Protein AF-A0A8B5VHB2-F1 (afdb_monomer_lite)

Radius of gyration: 15.46 Å; chains: 1; bounding box: 30×17×42 Å

Sequence (80 aa):
TDILNRYHIGAVRYNPGPAEEVYNQNYILQTKSKIPLLIAANTEAGGNGACSDGTEIGLQVKIGATGDAKYAYEMGRVAG

Structure (mmCIF, N/CA/C/O backbone):
data_AF-A0A8B5VHB2-F1
#
_entry.id   AF-A0A8B5VHB2-F1
#
loop_
_atom_site.group_PDB
_atom_site.id
_atom_site.type_symbol
_atom_site.label_atom_id
_atom_site.label_alt_id
_atom_site.label_comp_id
_atom_site.label_asym_id
_atom_site.label_entity_id
_atom_site.label_seq_id
_atom_site.pdbx_PDB_ins_code
_atom_site.Cartn_x
_atom_site.Cartn_y
_atom_site.Cartn_z
_atom_site.occupancy
_atom_site.B_iso_or_equiv
_atom_site.auth_seq_id
_atom_site.auth_comp_id
_atom_site.auth_asym_id
_atom_site.auth_atom_id
_atom_site.pdbx_PDB_model_num
ATOM 1 N N . THR A 1 1 ? -11.001 8.780 18.633 1.00 86.06 1 THR A N 1
ATOM 2 C CA . THR A 1 1 ? -11.956 7.783 18.095 1.00 86.06 1 THR A CA 1
ATOM 3 C C . THR A 1 1 ? -13.408 8.257 18.103 1.00 86.06 1 THR A C 1
ATOM 5 O O . THR A 1 1 ? -14.258 7.494 17.669 1.00 86.06 1 THR A O 1
ATOM 8 N N . ASP A 1 2 ? -13.717 9.497 18.517 1.00 92.88 2 ASP A N 1
ATOM 9 C CA . ASP A 1 2 ? -15.096 10.026 18.586 1.00 92.88 2 ASP A CA 1
ATOM 10 C C . ASP A 1 2 ? -15.903 9.821 17.290 1.00 92.88 2 ASP A C 1
ATOM 12 O O . ASP A 1 2 ? -17.028 9.328 17.317 1.00 92.88 2 ASP A O 1
ATOM 16 N N . ILE A 1 3 ? -15.274 10.081 16.140 1.00 93.12 3 ILE A N 1
ATOM 17 C CA . ILE A 1 3 ? -15.877 9.903 14.811 1.00 93.12 3 ILE A CA 1
ATOM 18 C C . ILE A 1 3 ? -16.399 8.471 14.590 1.00 93.12 3 ILE A C 1
ATOM 20 O O . ILE A 1 3 ? -17.485 8.298 14.040 1.00 93.12 3 ILE A O 1
ATOM 24 N N . LEU A 1 4 ? -15.669 7.446 15.047 1.00 94.56 4 LEU A N 1
ATOM 25 C CA . LEU A 1 4 ? -16.053 6.037 14.878 1.00 94.56 4 LEU A CA 1
ATOM 26 C C . LEU A 1 4 ? -17.314 5.691 15.677 1.00 94.56 4 LEU A C 1
ATOM 28 O O . LEU A 1 4 ? -18.176 4.952 15.204 1.00 94.56 4 LEU A O 1
ATOM 32 N N . ASN A 1 5 ? -17.422 6.254 16.881 1.00 92.94 5 ASN A N 1
ATOM 33 C CA . ASN A 1 5 ? -18.531 5.995 17.793 1.00 92.94 5 ASN A CA 1
ATOM 34 C C . ASN A 1 5 ? -19.781 6.796 17.436 1.00 92.94 5 ASN A C 1
ATOM 36 O O . ASN A 1 5 ? -20.882 6.325 17.688 1.00 92.94 5 ASN A O 1
ATOM 40 N N . ARG A 1 6 ? -19.621 8.001 16.882 1.00 95.62 6 ARG A N 1
ATOM 41 C CA . ARG A 1 6 ? -20.750 8.884 16.559 1.00 95.62 6 ARG A CA 1
ATOM 42 C C . ARG A 1 6 ? -21.336 8.630 15.182 1.00 95.62 6 ARG A C 1
ATOM 44 O O . ARG A 1 6 ? -22.547 8.717 15.026 1.00 95.62 6 ARG A O 1
ATOM 51 N N . TYR A 1 7 ? -20.483 8.363 14.196 1.00 96.06 7 TYR A N 1
ATOM 52 C CA . TYR A 1 7 ? -20.899 8.308 12.794 1.00 96.06 7 TYR A CA 1
ATOM 53 C C . TYR A 1 7 ? -20.797 6.919 12.174 1.00 96.06 7 TYR A C 1
ATOM 55 O O . TYR A 1 7 ? -21.357 6.716 11.104 1.00 96.06 7 TYR A O 1
ATOM 63 N N . HIS A 1 8 ? -20.106 5.971 12.821 1.00 95.06 8 HIS A N 1
ATOM 64 C CA . HIS A 1 8 ? -19.991 4.587 12.345 1.00 95.06 8 HIS A CA 1
ATOM 65 C C . HIS A 1 8 ? -19.582 4.495 10.868 1.00 95.06 8 HIS A C 1
ATOM 67 O O . HIS A 1 8 ? -20.186 3.764 10.084 1.00 95.06 8 HIS A O 1
ATOM 73 N N . ILE A 1 9 ? -18.575 5.287 10.489 1.00 96.94 9 ILE A N 1
ATOM 74 C CA . ILE A 1 9 ? -18.058 5.325 9.119 1.00 96.94 9 ILE A CA 1
ATOM 75 C C . ILE A 1 9 ? -17.700 3.912 8.641 1.00 96.94 9 ILE A C 1
ATOM 77 O O . ILE A 1 9 ? -17.229 3.099 9.429 1.00 96.94 9 ILE A O 1
ATOM 81 N N . GLY A 1 10 ? -17.914 3.627 7.356 1.00 97.19 10 GLY A N 1
ATOM 82 C CA . GLY A 1 10 ? -17.546 2.337 6.757 1.00 97.19 10 GLY A CA 1
ATOM 83 C C . GLY A 1 10 ? -16.141 2.311 6.150 1.00 97.19 10 GLY A C 1
ATOM 84 O O . GLY A 1 10 ? -15.606 1.238 5.878 1.00 97.19 10 GLY A O 1
ATOM 85 N N . ALA A 1 11 ? -15.540 3.482 5.922 1.00 97.75 11 ALA A N 1
ATOM 86 C CA . ALA A 1 11 ? -14.254 3.600 5.251 1.00 97.75 11 ALA A CA 1
ATOM 87 C C . ALA A 1 11 ? -13.506 4.885 5.624 1.00 97.75 11 ALA A C 1
ATOM 89 O O . ALA A 1 11 ? -14.116 5.880 6.022 1.00 97.75 11 ALA A O 1
ATOM 90 N N . VAL A 1 12 ? -12.190 4.869 5.421 1.00 97.12 12 VAL A N 1
ATOM 91 C CA . VAL A 1 12 ? -11.323 6.052 5.434 1.00 97.12 12 VAL A CA 1
ATOM 92 C C . VAL A 1 12 ? -10.337 5.995 4.272 1.00 97.12 12 VAL A C 1
ATOM 94 O O . VAL A 1 12 ? -9.997 4.918 3.788 1.00 97.12 12 VAL A O 1
ATOM 97 N N . ARG A 1 13 ? -9.818 7.155 3.876 1.00 97.19 13 ARG A N 1
ATOM 98 C CA . ARG A 1 13 ? -8.598 7.265 3.074 1.00 97.19 13 ARG A CA 1
ATOM 99 C C . ARG A 1 13 ? -7.593 8.102 3.850 1.00 97.19 13 ARG A C 1
ATOM 101 O O . ARG A 1 13 ? -7.973 9.139 4.391 1.00 97.19 13 ARG A O 1
ATOM 108 N N . TYR A 1 14 ? -6.344 7.657 3.922 1.00 96.25 14 TYR A N 1
ATOM 109 C CA . TYR A 1 14 ? -5.279 8.408 4.586 1.00 96.25 14 TYR A CA 1
ATOM 110 C C . TYR A 1 14 ? -4.373 9.119 3.569 1.00 96.25 14 TYR A C 1
ATOM 112 O O . TYR A 1 14 ? -4.379 8.819 2.369 1.00 96.25 14 TYR A O 1
ATOM 120 N N . ASN A 1 15 ? -3.607 10.087 4.068 1.00 95.19 15 ASN A N 1
ATOM 121 C CA . ASN A 1 15 ? -2.475 10.666 3.350 1.00 95.19 15 ASN A CA 1
ATOM 122 C C . ASN A 1 15 ? -1.192 9.949 3.789 1.00 95.19 15 ASN A C 1
ATOM 124 O O . ASN A 1 15 ? -1.114 9.566 4.958 1.00 95.19 15 ASN A O 1
ATOM 128 N N . PRO A 1 16 ? -0.214 9.756 2.891 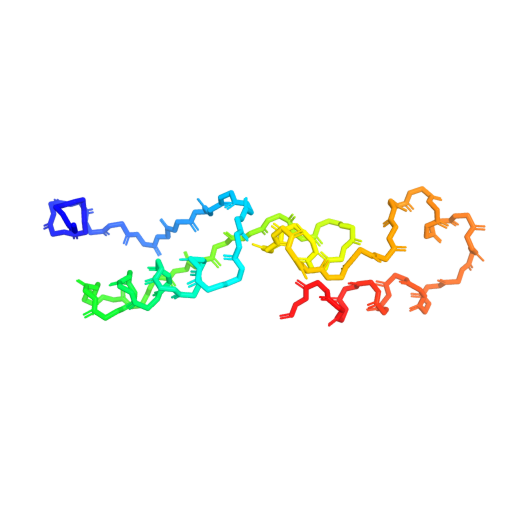1.00 94.75 16 PRO A N 1
ATOM 129 C CA . PRO A 1 16 ? 1.025 9.076 3.239 1.00 94.75 16 PRO A CA 1
ATOM 130 C C . PRO A 1 16 ? 1.769 9.819 4.354 1.00 94.75 16 PRO A C 1
ATOM 132 O O . PRO A 1 16 ? 1.897 11.044 4.329 1.00 94.75 16 PRO A O 1
ATOM 135 N N . GLY A 1 17 ? 2.269 9.048 5.312 1.00 97.31 17 GLY A N 1
ATOM 136 C CA . GLY A 1 17 ? 3.163 9.467 6.391 1.00 97.31 17 GLY A CA 1
ATOM 137 C C . GLY A 1 17 ? 4.158 8.344 6.696 1.00 97.31 17 GLY A C 1
ATOM 138 O O . GLY A 1 17 ? 4.169 7.348 5.965 1.00 97.31 17 GLY A O 1
ATOM 139 N N . PRO A 1 18 ? 4.990 8.464 7.741 1.00 98.12 18 PRO A N 1
ATOM 140 C CA . PRO A 1 18 ? 5.898 7.389 8.136 1.00 98.12 18 PRO A CA 1
ATOM 141 C C . PRO A 1 18 ? 5.143 6.069 8.345 1.00 98.12 18 PRO A C 1
ATOM 143 O O . PRO A 1 18 ? 4.056 6.072 8.931 1.00 98.12 18 PRO A O 1
ATOM 146 N N . ALA A 1 19 ? 5.697 4.937 7.897 1.00 97.62 19 ALA A N 1
ATOM 147 C CA . ALA A 1 19 ? 5.000 3.650 7.940 1.00 97.62 19 ALA A CA 1
ATOM 148 C C . ALA A 1 19 ? 4.514 3.265 9.346 1.00 97.62 19 ALA A C 1
ATOM 150 O O . ALA A 1 19 ? 3.423 2.712 9.493 1.00 97.62 19 ALA A O 1
ATOM 151 N N . GLU A 1 20 ? 5.283 3.600 10.384 1.00 98.19 20 GLU A N 1
ATOM 152 C CA . GLU A 1 20 ? 4.896 3.373 11.780 1.00 98.19 20 GLU A CA 1
ATOM 153 C C . GLU A 1 20 ? 3.633 4.162 12.173 1.00 98.19 20 GLU A C 1
ATOM 155 O O . GLU A 1 20 ? 2.734 3.625 12.822 1.00 98.19 20 GLU A O 1
ATOM 160 N N . GLU A 1 21 ? 3.516 5.419 11.742 1.00 98.19 21 GLU A N 1
ATOM 161 C CA . GLU A 1 21 ? 2.343 6.253 12.020 1.00 98.19 21 GLU A CA 1
ATOM 162 C C . GLU A 1 21 ? 1.104 5.743 11.278 1.00 98.19 21 GLU A C 1
ATOM 164 O O . GLU A 1 21 ? 0.033 5.613 11.879 1.00 98.19 21 GLU A O 1
ATOM 169 N N . VAL A 1 22 ? 1.257 5.382 9.998 1.00 97.94 22 VAL A N 1
ATOM 170 C CA . VAL A 1 22 ? 0.182 4.797 9.179 1.00 97.94 22 VAL A CA 1
ATOM 171 C C . VAL A 1 22 ? -0.294 3.475 9.787 1.00 97.94 22 VAL A C 1
ATOM 173 O O . VAL A 1 22 ? -1.500 3.245 9.921 1.00 97.94 22 VAL A O 1
ATOM 176 N N . TYR A 1 23 ? 0.636 2.620 10.221 1.00 98.00 23 TYR A N 1
ATOM 177 C CA . TYR A 1 23 ? 0.313 1.376 10.914 1.00 98.00 23 TYR A CA 1
ATOM 178 C C . TYR A 1 23 ? -0.475 1.637 12.201 1.00 98.00 23 TYR A C 1
ATOM 180 O O . TYR A 1 23 ? -1.539 1.047 12.400 1.00 98.00 23 TYR A O 1
ATOM 188 N N . ASN A 1 24 ? -0.004 2.553 13.050 1.00 98.19 24 ASN A N 1
ATOM 189 C CA . ASN A 1 24 ? -0.663 2.886 14.311 1.00 98.19 24 ASN A CA 1
ATOM 190 C C . ASN A 1 24 ? -2.073 3.453 14.090 1.00 98.19 24 ASN A C 1
ATOM 192 O O . ASN A 1 24 ? -3.015 3.051 14.780 1.00 98.19 24 ASN A O 1
ATOM 196 N N . GLN A 1 25 ? -2.252 4.329 13.096 1.00 96.88 25 GLN A N 1
ATOM 197 C CA . GLN A 1 25 ? -3.569 4.813 12.687 1.00 96.88 25 GLN A CA 1
ATOM 198 C C . GLN A 1 25 ? -4.480 3.646 12.284 1.00 96.88 25 GLN A C 1
ATOM 200 O O . GLN A 1 25 ? -5.589 3.527 12.809 1.00 96.88 25 GLN A O 1
ATOM 205 N N . ASN A 1 26 ? -4.022 2.773 11.384 1.00 97.62 26 ASN A N 1
ATOM 206 C CA . ASN A 1 26 ? -4.813 1.646 10.888 1.00 97.62 26 ASN A CA 1
ATOM 207 C C . ASN A 1 26 ? -5.175 0.670 12.014 1.00 97.62 26 ASN A C 1
ATOM 209 O O . ASN A 1 26 ? -6.324 0.236 12.110 1.00 97.62 26 ASN A O 1
ATOM 213 N N . TYR A 1 27 ? -4.234 0.390 12.917 1.00 98.25 27 TYR A N 1
ATOM 214 C CA . TYR A 1 27 ? -4.450 -0.436 14.101 1.00 98.25 27 TYR A CA 1
ATOM 215 C C . TYR A 1 27 ? -5.535 0.149 15.015 1.00 98.25 27 TYR A C 1
ATOM 217 O O . TYR A 1 27 ? -6.474 -0.550 15.403 1.00 98.25 27 TYR A O 1
ATOM 225 N N . ILE A 1 28 ? -5.464 1.445 15.331 1.00 97.44 28 ILE A N 1
ATOM 226 C CA . ILE A 1 28 ? -6.482 2.123 16.147 1.00 97.44 28 ILE A CA 1
ATOM 227 C C . ILE A 1 28 ? -7.842 2.076 15.447 1.00 97.44 28 ILE A C 1
ATOM 229 O O . ILE A 1 28 ? -8.850 1.759 16.074 1.00 97.44 28 ILE A O 1
ATOM 233 N N . LEU A 1 29 ? -7.888 2.382 14.154 1.00 97.38 29 LEU A N 1
ATOM 234 C CA . LEU A 1 29 ? -9.126 2.407 13.386 1.00 97.38 29 LEU A CA 1
ATOM 235 C C . LEU A 1 29 ? -9.804 1.035 13.344 1.00 97.38 29 LEU A C 1
ATOM 237 O O . LEU A 1 29 ? -11.004 0.953 13.601 1.00 97.38 29 LEU A O 1
ATOM 241 N N . GLN A 1 30 ? -9.050 -0.038 13.101 1.00 97.62 30 GLN A N 1
ATOM 242 C CA . GLN A 1 30 ? -9.603 -1.392 13.069 1.00 97.62 30 GLN A CA 1
ATOM 243 C C . GLN A 1 30 ? -10.013 -1.889 14.460 1.00 97.62 30 GLN A C 1
ATOM 245 O O . GLN A 1 30 ? -11.090 -2.451 14.618 1.00 97.62 30 GLN A O 1
ATOM 250 N N . THR A 1 31 ? -9.204 -1.644 15.495 1.00 97.38 31 THR A N 1
ATOM 251 C CA . THR A 1 31 ? -9.491 -2.143 16.858 1.00 97.38 31 THR A CA 1
ATOM 252 C C . THR A 1 31 ? -10.602 -1.380 17.577 1.00 97.38 31 THR A C 1
ATOM 254 O O . THR A 1 31 ? -11.120 -1.850 18.591 1.00 97.38 31 THR A O 1
ATOM 257 N N . LYS A 1 32 ? -10.955 -0.183 17.100 1.00 96.62 32 LYS A N 1
ATOM 258 C CA . LYS A 1 32 ? -11.981 0.676 17.711 1.00 96.62 32 LYS A CA 1
ATOM 259 C C . LYS A 1 32 ? -13.269 0.742 16.900 1.00 96.62 32 LYS A C 1
ATOM 261 O O . LYS A 1 32 ? -14.251 1.288 17.397 1.00 96.62 32 LYS A O 1
ATOM 266 N N . SER A 1 33 ? -13.284 0.186 15.693 1.00 96.31 33 SER A N 1
ATOM 267 C CA . SER A 1 33 ? -14.488 0.103 14.869 1.00 96.31 33 SER A CA 1
ATOM 268 C C . SER A 1 33 ? -15.220 -1.208 15.122 1.00 96.31 33 SER A C 1
ATOM 270 O O . SER A 1 33 ? -14.613 -2.269 15.217 1.00 96.31 33 SER A O 1
ATOM 272 N N . LYS A 1 34 ? -16.551 -1.142 15.228 1.00 95.12 34 LYS A N 1
ATOM 273 C CA . LYS A 1 34 ? -17.395 -2.331 15.422 1.00 95.12 34 LYS A CA 1
ATOM 274 C C . LYS A 1 34 ? -17.420 -3.234 14.183 1.00 95.12 34 LYS A C 1
ATOM 276 O O . LYS A 1 34 ? -17.502 -4.450 14.314 1.00 95.12 34 LYS A O 1
ATOM 281 N N . ILE A 1 35 ? -17.401 -2.627 12.998 1.00 95.88 35 ILE A N 1
ATOM 282 C CA . ILE A 1 35 ? -17.299 -3.305 11.703 1.00 95.88 35 ILE A CA 1
ATOM 283 C C . ILE A 1 35 ? -15.919 -2.956 11.133 1.00 95.88 35 ILE A C 1
ATOM 285 O O . ILE A 1 35 ? -15.536 -1.786 11.238 1.00 95.88 35 ILE A O 1
ATOM 289 N N . PRO A 1 36 ? -15.176 -3.919 10.553 1.00 97.62 36 PRO A N 1
ATOM 290 C CA . PRO A 1 36 ? -13.901 -3.632 9.907 1.00 97.62 36 PRO A CA 1
ATOM 291 C C . PRO A 1 36 ? -14.039 -2.515 8.874 1.00 97.62 36 PRO A C 1
ATOM 293 O O . PRO A 1 36 ? -14.943 -2.542 8.037 1.00 97.62 36 PRO A O 1
ATOM 296 N N . LEU A 1 37 ? -13.145 -1.532 8.944 1.00 98.12 37 LEU A N 1
ATOM 297 C CA . LEU A 1 37 ? -13.161 -0.407 8.017 1.00 98.12 37 LEU A CA 1
ATOM 298 C C . LEU A 1 37 ? -12.443 -0.767 6.723 1.00 98.12 37 LEU A C 1
ATOM 300 O O . LEU A 1 37 ? -11.381 -1.395 6.750 1.00 98.12 37 LEU A O 1
ATOM 304 N N . LEU A 1 38 ? -12.969 -0.273 5.603 1.00 98.44 38 LEU A N 1
ATOM 305 C CA . LEU A 1 38 ? -12.191 -0.174 4.374 1.00 98.44 38 LEU A CA 1
ATOM 306 C C . LEU A 1 38 ? -11.191 0.983 4.511 1.00 98.44 38 LEU A C 1
ATOM 308 O O . LEU A 1 38 ? -11.583 2.135 4.688 1.00 98.44 38 LEU A O 1
ATOM 312 N N . ILE A 1 39 ? -9.896 0.678 4.451 1.00 98.06 39 ILE A N 1
ATOM 313 C CA . ILE A 1 39 ? -8.822 1.672 4.559 1.00 98.06 39 ILE A CA 1
ATOM 314 C C . ILE A 1 39 ? -8.162 1.809 3.190 1.00 98.06 39 ILE A C 1
ATOM 316 O O . ILE A 1 39 ? -7.506 0.884 2.720 1.00 98.06 39 ILE A O 1
ATOM 320 N N . ALA A 1 40 ? -8.360 2.958 2.551 1.00 98.06 40 ALA A N 1
ATOM 321 C CA . ALA A 1 40 ? -7.854 3.253 1.219 1.00 98.06 40 ALA A CA 1
ATOM 322 C C . ALA A 1 40 ? -6.595 4.134 1.250 1.00 98.06 40 ALA A C 1
ATOM 324 O O . ALA A 1 40 ? -6.419 4.981 2.131 1.00 98.06 40 ALA A O 1
ATOM 325 N N . ALA A 1 41 ? -5.762 3.970 0.225 1.00 97.38 41 ALA A N 1
ATOM 326 C CA . ALA A 1 41 ? -4.578 4.772 -0.053 1.00 97.38 41 ALA A CA 1
ATOM 327 C C . ALA A 1 41 ? -4.441 4.981 -1.567 1.00 97.38 41 ALA A C 1
ATOM 329 O O . ALA A 1 41 ? -4.961 4.192 -2.355 1.00 97.38 41 ALA A O 1
ATOM 330 N N . ASN A 1 42 ? -3.742 6.038 -1.978 1.00 96.94 42 ASN A N 1
ATOM 331 C CA . ASN A 1 42 ? -3.470 6.325 -3.388 1.00 96.94 42 ASN A CA 1
ATOM 332 C C . ASN A 1 42 ? -2.043 5.883 -3.733 1.00 96.94 42 ASN A C 1
ATOM 334 O O . ASN A 1 42 ? -1.123 6.693 -3.736 1.00 96.94 42 ASN A O 1
ATOM 338 N N . THR A 1 43 ? -1.853 4.593 -4.002 1.00 96.31 43 THR A N 1
ATOM 339 C CA . THR A 1 43 ? -0.540 3.965 -4.246 1.00 96.31 43 THR A CA 1
ATOM 340 C C . THR A 1 43 ? -0.164 3.969 -5.733 1.00 96.31 43 THR A C 1
ATOM 342 O O . THR A 1 43 ? 0.050 2.943 -6.368 1.00 96.31 43 THR A O 1
ATOM 345 N N . GLU A 1 44 ? -0.124 5.164 -6.327 1.00 96.38 44 GLU A N 1
ATOM 346 C CA . GLU A 1 44 ? -0.087 5.349 -7.787 1.00 96.38 44 GLU A CA 1
ATOM 347 C C . GLU A 1 44 ? 1.277 5.110 -8.451 1.00 96.38 44 GLU A C 1
ATOM 349 O O . GLU A 1 44 ? 1.327 4.756 -9.629 1.00 96.38 44 GLU A O 1
ATOM 354 N N . ALA A 1 45 ? 2.370 5.327 -7.715 1.00 97.06 45 ALA A N 1
ATOM 355 C CA . ALA A 1 45 ? 3.746 5.237 -8.214 1.00 97.06 45 ALA A CA 1
ATOM 356 C C . ALA A 1 45 ? 4.558 4.124 -7.526 1.00 97.06 45 ALA A C 1
ATOM 358 O O . ALA A 1 45 ? 5.781 4.067 -7.670 1.00 97.06 45 ALA A O 1
ATOM 359 N N . GLY A 1 46 ? 3.886 3.251 -6.771 1.00 97.12 46 GLY A N 1
ATOM 360 C CA . GLY A 1 46 ? 4.481 2.277 -5.859 1.00 97.12 46 GLY A CA 1
ATOM 361 C C . GLY A 1 46 ? 3.934 2.421 -4.435 1.00 97.12 46 GLY A C 1
ATOM 362 O O . GLY A 1 46 ? 2.905 3.060 -4.197 1.00 97.12 46 GLY A O 1
ATOM 363 N N . GLY A 1 47 ? 4.642 1.832 -3.471 1.00 97.00 47 GLY A N 1
ATOM 364 C CA . GLY A 1 47 ? 4.280 1.865 -2.050 1.00 97.00 47 GLY A CA 1
ATOM 365 C C . GLY A 1 47 ? 4.461 3.239 -1.393 1.00 97.00 47 GLY A C 1
ATOM 366 O O . GLY A 1 47 ? 3.941 3.471 -0.304 1.00 97.00 47 GLY A O 1
ATOM 367 N N . ASN A 1 48 ? 5.144 4.177 -2.054 1.00 96.31 48 ASN A N 1
ATOM 368 C CA . ASN A 1 48 ? 5.343 5.546 -1.563 1.00 96.31 48 AS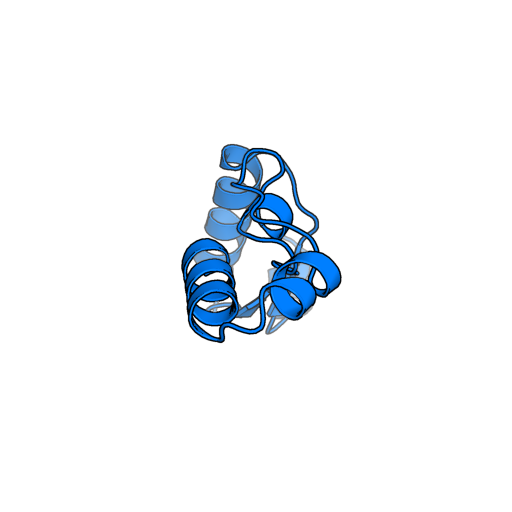N A CA 1
ATOM 369 C C . ASN A 1 48 ? 4.037 6.361 -1.424 1.00 96.31 48 ASN A C 1
ATOM 371 O O . ASN A 1 48 ? 3.992 7.360 -0.711 1.00 96.31 48 ASN A O 1
ATOM 375 N N . GLY A 1 49 ? 2.954 5.937 -2.087 1.00 95.00 49 GLY A N 1
ATOM 376 C CA . GLY A 1 49 ? 1.621 6.518 -1.892 1.00 95.00 49 GLY A CA 1
ATOM 377 C C . GLY A 1 49 ? 0.890 6.023 -0.634 1.00 95.00 49 GLY A C 1
ATOM 378 O O . GLY A 1 49 ? -0.081 6.649 -0.206 1.00 95.00 49 GLY A O 1
ATOM 379 N N . ALA A 1 50 ? 1.356 4.920 -0.035 1.00 96.75 50 ALA A N 1
ATOM 380 C CA . ALA A 1 50 ? 0.868 4.395 1.239 1.00 96.75 50 ALA A CA 1
ATOM 381 C C . ALA A 1 50 ? 1.672 4.975 2.412 1.00 96.75 50 ALA A C 1
ATOM 383 O O . ALA A 1 50 ? 1.108 5.506 3.364 1.00 96.75 50 ALA A O 1
ATOM 384 N N . CYS A 1 51 ? 2.998 4.943 2.325 1.00 97.31 51 CYS A N 1
ATOM 385 C CA . CYS A 1 51 ? 3.867 5.480 3.367 1.00 97.31 51 CYS A CA 1
ATOM 386 C C . CYS A 1 51 ? 4.959 6.341 2.735 1.00 97.31 51 CYS A C 1
ATOM 388 O O . CYS A 1 51 ? 5.445 6.020 1.654 1.00 97.31 51 CYS A O 1
ATOM 390 N N . SER A 1 52 ? 5.382 7.416 3.398 1.00 96.88 52 SER A N 1
ATOM 391 C CA . SER A 1 52 ? 6.423 8.321 2.882 1.00 96.88 52 SER A CA 1
ATOM 392 C C . SER A 1 52 ? 7.798 7.655 2.743 1.00 96.88 52 SER A C 1
ATOM 394 O O . SER A 1 52 ? 8.641 8.121 1.987 1.00 96.88 52 SER A O 1
ATOM 396 N N . ASP A 1 53 ? 8.016 6.573 3.482 1.00 97.25 53 ASP A N 1
ATOM 397 C CA . ASP A 1 53 ? 9.167 5.668 3.444 1.00 97.25 53 ASP A CA 1
ATOM 398 C C . ASP A 1 53 ? 8.904 4.400 2.603 1.00 97.25 53 ASP A C 1
ATOM 400 O O . ASP A 1 53 ? 9.698 3.459 2.605 1.00 97.25 53 ASP A O 1
ATOM 404 N N . GLY A 1 54 ? 7.796 4.367 1.857 1.00 96.81 54 GLY A N 1
ATOM 405 C CA . GLY A 1 54 ? 7.473 3.309 0.907 1.00 96.81 54 GLY A CA 1
ATOM 406 C C . GLY A 1 54 ? 8.321 3.367 -0.367 1.00 96.81 54 GLY A C 1
ATOM 407 O O . GLY A 1 54 ? 8.906 4.388 -0.725 1.00 96.81 54 GLY A O 1
ATOM 408 N N . THR A 1 55 ? 8.378 2.250 -1.093 1.00 97.94 55 THR A N 1
ATOM 409 C CA . THR A 1 55 ? 9.170 2.157 -2.328 1.00 97.94 55 THR A CA 1
ATOM 410 C C . THR A 1 55 ? 8.478 2.869 -3.489 1.00 97.94 55 THR A C 1
ATOM 412 O O . THR A 1 55 ? 7.384 2.478 -3.896 1.00 97.94 55 THR A O 1
ATOM 415 N N . GLU A 1 56 ? 9.140 3.868 -4.067 1.00 97.25 56 GLU A N 1
ATOM 416 C CA . GLU A 1 56 ? 8.760 4.435 -5.361 1.00 97.25 56 GLU A CA 1
ATOM 417 C C . GLU A 1 56 ? 9.305 3.569 -6.508 1.00 97.25 56 GLU A C 1
ATOM 419 O O . GLU A 1 56 ? 10.483 3.213 -6.539 1.00 97.25 56 GLU A O 1
ATOM 424 N N . ILE A 1 57 ? 8.445 3.251 -7.474 1.00 97.25 57 ILE A N 1
ATOM 425 C CA . ILE A 1 57 ? 8.791 2.542 -8.713 1.00 97.25 57 ILE A CA 1
ATOM 426 C C . ILE A 1 57 ? 8.927 3.539 -9.871 1.00 97.25 57 ILE A C 1
ATOM 428 O O . ILE A 1 57 ? 9.914 3.528 -10.620 1.00 97.25 57 ILE A O 1
ATOM 432 N N . GLY A 1 58 ? 7.947 4.431 -10.010 1.00 95.19 58 GLY A N 1
ATOM 433 C CA . GLY A 1 58 ? 7.964 5.531 -10.966 1.00 95.19 58 GLY A CA 1
ATOM 434 C C . GLY A 1 58 ? 6.571 5.947 -11.421 1.00 95.19 58 GLY A C 1
ATOM 435 O O . GLY A 1 58 ? 5.590 5.238 -11.218 1.00 95.19 58 GLY A O 1
ATOM 436 N N . LEU A 1 59 ? 6.494 7.105 -12.076 1.00 96.56 59 LEU A N 1
ATOM 437 C CA . LEU A 1 59 ? 5.240 7.618 -12.628 1.00 96.56 59 LEU A CA 1
ATOM 438 C C . LEU A 1 59 ? 4.729 6.745 -13.782 1.00 96.56 59 LEU A C 1
ATOM 440 O O . LEU A 1 59 ? 5.502 6.149 -14.536 1.00 96.56 59 LEU A O 1
ATOM 444 N N . GLN A 1 60 ? 3.417 6.753 -13.989 1.00 96.69 60 GLN A N 1
ATOM 445 C CA . GLN A 1 60 ? 2.718 5.919 -14.967 1.00 96.69 60 GLN A CA 1
ATOM 446 C C . GLN A 1 60 ? 3.218 6.158 -16.398 1.00 96.69 60 GLN A C 1
ATOM 448 O O . GLN A 1 60 ? 3.296 5.217 -17.183 1.00 96.69 60 GLN A O 1
ATOM 453 N N . VAL A 1 61 ? 3.636 7.387 -16.732 1.00 98.00 61 VAL A N 1
ATOM 454 C CA . VAL A 1 61 ? 4.254 7.702 -18.035 1.00 98.00 61 VAL A CA 1
ATOM 455 C C . VAL A 1 61 ? 5.579 6.959 -18.248 1.00 98.00 61 VAL A C 1
ATOM 457 O O . VAL A 1 61 ? 5.848 6.495 -19.353 1.00 98.00 61 VAL A O 1
ATOM 460 N N . LYS A 1 62 ? 6.384 6.779 -17.191 1.00 96.75 62 LYS A N 1
ATOM 461 C CA . LYS A 1 62 ? 7.648 6.030 -17.241 1.00 96.75 62 LYS A CA 1
ATOM 462 C C . LYS A 1 62 ? 7.378 4.545 -17.449 1.00 96.75 62 LYS A C 1
ATOM 464 O O . LYS A 1 62 ? 8.053 3.924 -18.261 1.00 96.75 62 LYS A O 1
ATOM 469 N N . ILE A 1 63 ? 6.369 4.000 -16.765 1.00 98.00 63 ILE A N 1
ATOM 470 C CA . ILE A 1 63 ? 5.921 2.617 -16.969 1.00 98.00 63 ILE A CA 1
ATOM 471 C C . ILE A 1 63 ? 5.398 2.426 -18.394 1.00 98.00 63 ILE A C 1
ATOM 473 O O . ILE A 1 63 ? 5.825 1.500 -19.077 1.00 98.00 63 ILE A O 1
ATOM 477 N N . GLY A 1 64 ? 4.551 3.334 -18.884 1.00 98.25 64 GLY A N 1
ATOM 478 C CA . GLY A 1 64 ? 4.027 3.291 -20.250 1.00 98.25 64 GLY A CA 1
ATOM 479 C C . GLY A 1 64 ? 5.125 3.334 -21.316 1.00 98.25 64 GLY A C 1
ATOM 480 O O . GLY A 1 64 ? 5.067 2.581 -22.284 1.00 98.25 64 GLY A O 1
ATOM 481 N N . ALA A 1 65 ? 6.169 4.141 -21.106 1.00 98.44 65 ALA A N 1
ATOM 482 C CA . ALA A 1 65 ? 7.306 4.240 -22.020 1.00 98.44 65 ALA A CA 1
ATOM 483 C C . ALA A 1 65 ? 8.123 2.941 -22.146 1.00 98.44 65 ALA A C 1
ATOM 485 O O . ALA A 1 65 ? 8.842 2.779 -23.129 1.00 98.44 65 ALA A O 1
ATOM 486 N N . THR A 1 66 ? 8.015 2.008 -21.191 1.00 97.88 66 THR A N 1
ATOM 487 C CA . THR A 1 66 ? 8.685 0.700 -21.298 1.00 97.88 66 THR A CA 1
ATOM 488 C C . THR A 1 66 ? 8.081 -0.194 -22.381 1.00 97.88 66 THR A C 1
ATOM 490 O O . THR A 1 66 ? 8.765 -1.087 -22.871 1.00 97.88 66 THR A O 1
ATOM 493 N N . GLY A 1 67 ? 6.809 0.014 -22.746 1.00 98.19 67 GLY A N 1
ATOM 494 C CA . GLY A 1 67 ?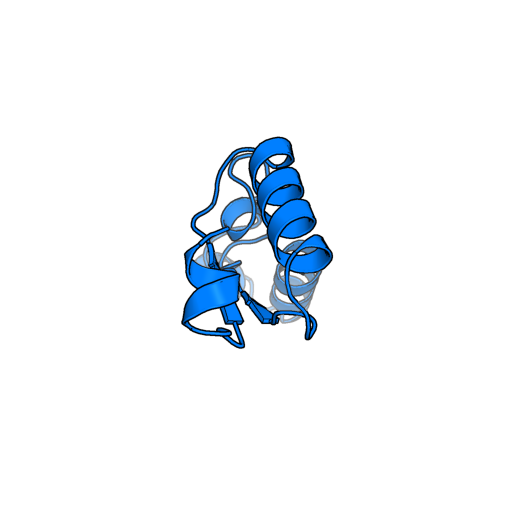 6.091 -0.848 -23.687 1.00 98.19 67 GLY A CA 1
ATOM 495 C C . GLY A 1 67 ? 5.858 -2.285 -23.197 1.00 98.19 67 GLY A C 1
ATOM 496 O O . GLY A 1 67 ? 5.413 -3.115 -23.985 1.00 98.19 67 GLY A O 1
ATOM 497 N N . ASP A 1 68 ? 6.136 -2.588 -21.923 1.00 98.38 68 ASP A N 1
ATOM 498 C CA . ASP A 1 68 ? 6.027 -3.930 -21.347 1.00 98.38 68 ASP A CA 1
ATOM 499 C C . AS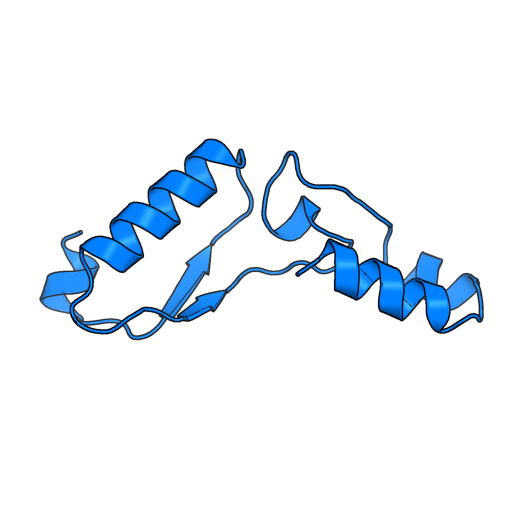P A 1 68 ? 5.091 -3.933 -20.125 1.00 98.38 68 ASP A C 1
ATOM 501 O O . ASP A 1 68 ? 5.367 -3.337 -19.078 1.00 98.38 68 ASP A O 1
ATOM 505 N N . ALA A 1 69 ? 3.970 -4.652 -20.251 1.00 98.00 69 ALA A N 1
ATOM 506 C CA . ALA A 1 69 ? 2.947 -4.781 -19.214 1.00 98.00 69 ALA A CA 1
ATOM 507 C C . ALA A 1 69 ? 3.472 -5.411 -17.911 1.00 98.00 69 ALA A C 1
ATOM 509 O O . ALA A 1 69 ? 2.887 -5.189 -16.847 1.00 98.00 69 ALA A O 1
ATOM 510 N N . LYS A 1 70 ? 4.595 -6.142 -17.958 1.00 98.25 70 LYS A N 1
ATOM 511 C CA . LYS A 1 70 ? 5.264 -6.666 -16.764 1.00 98.25 70 LYS A CA 1
ATOM 512 C C . LYS A 1 70 ? 5.568 -5.558 -15.757 1.00 98.25 70 LYS A C 1
ATOM 514 O O . LYS A 1 70 ? 5.360 -5.753 -14.563 1.00 98.25 70 LYS A O 1
ATOM 519 N N . TYR A 1 71 ? 6.017 -4.387 -16.208 1.00 97.88 71 TYR A N 1
ATOM 520 C CA . TYR A 1 71 ? 6.357 -3.295 -15.293 1.00 97.88 71 TYR A CA 1
ATOM 521 C C . TYR A 1 71 ? 5.124 -2.651 -14.649 1.00 97.88 71 TYR A C 1
ATOM 523 O O . TYR A 1 71 ? 5.204 -2.207 -13.506 1.00 97.88 71 TYR A O 1
ATOM 531 N N . ALA A 1 72 ? 3.972 -2.662 -15.326 1.00 98.00 72 ALA A N 1
ATOM 532 C CA . ALA A 1 72 ? 2.706 -2.256 -14.719 1.00 98.00 72 ALA A CA 1
ATOM 533 C C . ALA A 1 72 ? 2.262 -3.244 -13.627 1.00 98.00 72 ALA A C 1
ATOM 535 O O . ALA A 1 72 ? 1.838 -2.819 -12.552 1.00 98.00 72 ALA A O 1
ATOM 536 N N . TYR A 1 73 ? 2.421 -4.551 -13.868 1.00 98.12 73 TYR A N 1
ATOM 537 C CA . TYR A 1 73 ? 2.151 -5.582 -12.864 1.00 98.12 73 TYR A CA 1
ATOM 538 C C . TYR A 1 73 ? 3.062 -5.438 -11.638 1.00 98.12 73 TYR A C 1
ATOM 540 O O . TYR A 1 73 ? 2.574 -5.419 -10.511 1.00 98.12 73 TYR A O 1
ATOM 548 N N . GLU A 1 74 ? 4.374 -5.281 -11.842 1.00 97.81 74 GLU A N 1
ATOM 549 C CA . GLU A 1 74 ? 5.328 -5.120 -10.738 1.00 97.81 74 GLU A CA 1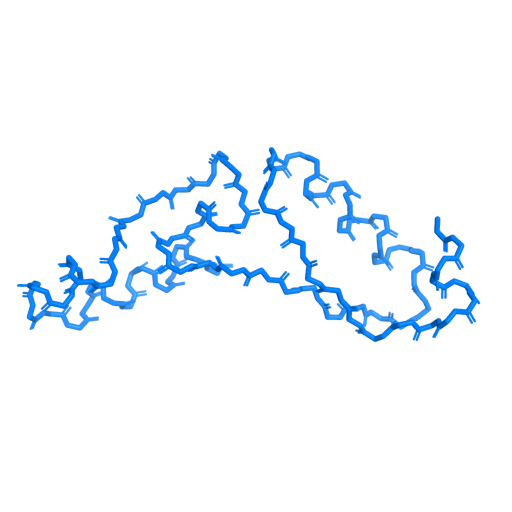
ATOM 550 C C . GLU A 1 74 ? 5.084 -3.834 -9.938 1.00 97.81 74 GLU A C 1
ATOM 552 O O . GLU A 1 74 ? 5.174 -3.860 -8.712 1.00 97.81 74 GLU A O 1
ATOM 557 N N . MET A 1 75 ? 4.713 -2.728 -10.597 1.00 97.88 75 MET A N 1
ATOM 558 C CA . MET A 1 75 ? 4.311 -1.503 -9.899 1.00 97.88 75 MET A CA 1
ATOM 559 C C . MET A 1 75 ? 3.085 -1.746 -9.011 1.00 97.88 75 MET A C 1
ATOM 561 O O . MET A 1 75 ? 3.100 -1.361 -7.846 1.00 97.88 75 MET A O 1
ATOM 565 N N . GLY A 1 76 ? 2.065 -2.441 -9.525 1.00 97.25 76 GLY A N 1
ATOM 566 C CA . GLY A 1 76 ? 0.889 -2.830 -8.744 1.00 97.25 76 GLY A CA 1
ATOM 567 C C . GLY A 1 76 ? 1.224 -3.763 -7.576 1.00 97.25 76 GLY A C 1
ATOM 568 O O . GLY A 1 76 ? 0.708 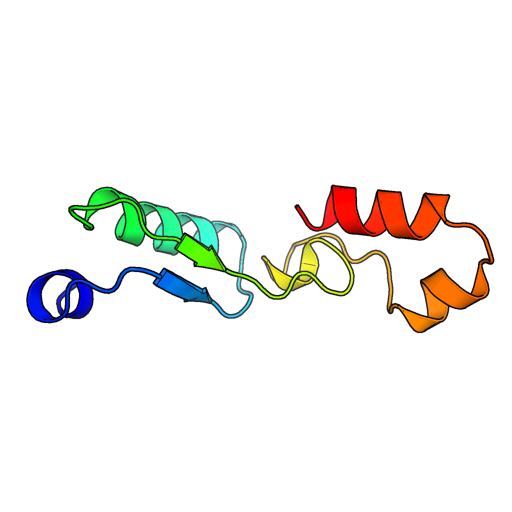-3.578 -6.480 1.00 97.25 76 GLY A O 1
ATOM 569 N N . ARG A 1 77 ? 2.138 -4.721 -7.776 1.00 97.69 77 ARG A N 1
ATOM 570 C CA . ARG A 1 77 ? 2.597 -5.650 -6.731 1.00 97.69 77 ARG A CA 1
ATOM 571 C C . ARG A 1 77 ? 3.335 -4.945 -5.591 1.00 97.69 77 ARG A C 1
ATOM 573 O O . ARG A 1 77 ? 3.276 -5.414 -4.467 1.00 97.69 77 ARG A O 1
ATOM 580 N N . VAL A 1 78 ? 4.070 -3.871 -5.876 1.00 97.38 78 VAL A N 1
ATOM 581 C CA . VAL A 1 78 ? 4.770 -3.077 -4.847 1.00 97.38 78 VAL A CA 1
ATOM 582 C C . VAL A 1 78 ? 3.831 -2.072 -4.171 1.00 97.38 78 VAL A C 1
ATOM 584 O O . VAL A 1 78 ? 4.069 -1.668 -3.036 1.00 97.38 78 VAL A O 1
ATOM 587 N N . ALA A 1 79 ? 2.779 -1.654 -4.870 1.00 96.50 79 ALA A N 1
ATOM 588 C CA . ALA A 1 79 ? 1.769 -0.726 -4.379 1.00 96.50 79 ALA A CA 1
ATOM 589 C C . ALA A 1 79 ? 0.726 -1.356 -3.433 1.00 96.50 79 ALA A C 1
ATOM 591 O O . ALA A 1 79 ? 0.036 -0.604 -2.741 1.00 96.50 79 ALA A O 1
ATOM 592 N N . GLY A 1 80 ? 0.568 -2.685 -3.441 1.00 90.00 80 GLY A N 1
ATOM 593 C CA . GLY A 1 80 ? -0.383 -3.439 -2.609 1.00 90.00 80 GLY A CA 1
ATOM 594 C C . GLY A 1 80 ? 0.295 -4.221 -1.498 1.00 90.00 80 GLY A C 1
ATOM 595 O O . GLY A 1 80 ? -0.337 -4.337 -0.426 1.00 90.00 80 GLY A O 1
#

Foldseek 3Di:
DVCCVPPVDQEDEDFAEAPVVLVVVQVCQQVVHPDGHHYDFDLQQFCCRHYVPADGNGHPVVVVVVVDCVSVVVRVVRSD

Organism: Mannheimia haemolytica (NCBI:txid75985)

InterPro domains:
  IPR017853 Glycoside hydrolase superfamily [SSF51445] (2-80)
  IPR036962 Glycoside hydrolase, family 3, N-terminal domain superfamily [G3DSA:3.20.20.300] (1-80)

pLDDT: mean 96.79, std 1.89, range [86.06, 98.44]

Secondary structure (DSSP, 8-state):
-HHHHHH--SEEEPPPB-HHHHHHHHHHHHHH-SSPPEEE---TTBGGGTBTTSPB---HHHHHHT--HHHHHHHHHHH-